Protein AF-A0A1A0M8P3-F1 (afdb_monomer)

Foldseek 3Di:
DQDDPVVLQVLLVVVQKGKDADDCPDPCCVVFNGIFIAHPVRHTPHGNDDSVRSCCVSPPPD

Secondary structure (DSSP, 8-state):
-PPPHHHHHHHHHHTT-EEEE--TTSHHHHHH-SEEEE-TT--EEEEEE-HHHHHHHHHS--

Radius of gyration: 11.02 Å; Cα contacts (8 Å, |Δi|>4): 88; chains: 1; bounding box: 32×24×27 Å

pLDDT: mean 87.01, std 10.24, range [41.34, 94.5]

Mean predicted aligned error: 4.28 Å

Sequence (62 aa):
MQLSDSQLRRRAHAKGLRLIKYRERSQWYAQYGPYALADDNNCLVAYGMSADALERELCCNG

Nearest PDB structures (foldseek):
  4yod-assembly1_A  TM=6.500E-01  e=5.541E+00  Bacteroides caccae ATCC 43185
  7ews-assembly1_B  TM=4.488E-01  e=4.518E+00  Paramecium tetraurelia
  5x0f-assembly1_A  TM=3.914E-01  e=5.176E+00  Thermococcus kodakarensis KOD1

Structure (mmCIF, N/CA/C/O backbone):
data_AF-A0A1A0M8P3-F1
#
_entry.id   AF-A0A1A0M8P3-F1
#
loop_
_atom_site.group_PDB
_atom_site.id
_atom_site.type_symbol
_atom_site.label_atom_id
_atom_site.label_alt_id
_atom_site.label_comp_id
_atom_site.label_asym_id
_atom_site.label_entity_id
_atom_site.label_seq_id
_atom_site.pdbx_PDB_ins_code
_atom_site.Cartn_x
_atom_site.Cartn_y
_atom_site.Cartn_z
_atom_site.occupancy
_atom_site.B_iso_or_equiv
_atom_site.auth_seq_id
_atom_site.auth_comp_id
_atom_site.auth_asym_id
_atom_site.auth_atom_id
_atom_site.pdbx_PDB_model_num
ATOM 1 N N . MET A 1 1 ? -1.136 12.986 -13.309 1.00 55.22 1 MET A N 1
ATOM 2 C CA . MET A 1 1 ? -0.095 13.667 -12.512 1.00 55.22 1 MET A CA 1
ATOM 3 C C . MET A 1 1 ? 0.071 12.823 -11.270 1.00 55.22 1 MET A C 1
ATOM 5 O O . MET A 1 1 ? -0.880 12.761 -10.512 1.00 55.22 1 MET A O 1
ATOM 9 N N . GLN A 1 2 ? 1.181 12.097 -11.139 1.00 66.94 2 GLN A N 1
ATOM 10 C CA . GLN A 1 2 ? 1.365 11.154 -10.033 1.00 66.94 2 GLN A CA 1
ATOM 11 C C . GLN A 1 2 ? 1.459 11.928 -8.712 1.00 66.94 2 GLN A C 1
ATOM 13 O O . GLN A 1 2 ? 2.177 12.932 -8.639 1.00 66.94 2 GLN A O 1
ATOM 18 N N . LEU A 1 3 ? 0.713 11.511 -7.689 1.00 78.31 3 LEU A N 1
ATOM 19 C CA . LEU A 1 3 ? 0.777 12.151 -6.373 1.00 78.31 3 LEU A CA 1
ATOM 20 C C . LEU A 1 3 ? 2.164 11.982 -5.749 1.00 78.31 3 LEU A C 1
ATOM 22 O O . LEU A 1 3 ? 2.799 10.935 -5.853 1.00 78.31 3 LEU A O 1
ATOM 26 N N . SER A 1 4 ? 2.613 13.004 -5.023 1.00 86.75 4 SER A N 1
ATOM 27 C CA . SER A 1 4 ? 3.827 12.880 -4.212 1.00 86.75 4 SER A CA 1
ATOM 28 C C . SER A 1 4 ? 3.617 11.902 -3.050 1.00 86.75 4 SER A C 1
ATOM 30 O O . SER A 1 4 ? 2.512 11.782 -2.512 1.00 86.75 4 SER A O 1
ATOM 32 N N . ASP A 1 5 ? 4.698 11.271 -2.584 1.00 84.75 5 ASP A N 1
ATOM 33 C CA . ASP A 1 5 ? 4.666 10.357 -1.430 1.00 84.75 5 ASP A CA 1
ATOM 34 C C . ASP A 1 5 ? 4.000 11.004 -0.194 1.00 84.75 5 ASP A C 1
ATOM 36 O O . ASP A 1 5 ? 3.263 10.347 0.540 1.00 84.75 5 ASP A O 1
ATOM 40 N N . SER A 1 6 ? 4.206 12.308 0.026 1.00 87.19 6 SER A N 1
ATOM 41 C CA . SER A 1 6 ? 3.574 13.061 1.118 1.00 87.19 6 SER A CA 1
ATOM 42 C C . SER A 1 6 ? 2.053 13.170 0.964 1.00 87.19 6 SER A C 1
ATOM 44 O O . SER A 1 6 ? 1.323 13.051 1.949 1.00 87.19 6 SER A O 1
ATOM 46 N N . GLN A 1 7 ? 1.556 13.363 -0.261 1.00 89.38 7 GLN A N 1
ATOM 47 C CA . GLN A 1 7 ? 0.118 13.389 -0.540 1.00 89.38 7 GLN A CA 1
ATOM 48 C C . GLN A 1 7 ? -0.504 12.003 -0.359 1.00 89.38 7 GLN A C 1
ATOM 50 O O . GLN A 1 7 ? -1.569 11.892 0.248 1.00 89.38 7 GLN A O 1
ATOM 55 N N . LEU A 1 8 ? 0.180 10.952 -0.815 1.00 88.19 8 LEU A N 1
ATOM 56 C CA . LEU A 1 8 ? -0.257 9.567 -0.633 1.00 88.19 8 LEU A CA 1
ATOM 57 C C . LEU A 1 8 ? -0.322 9.198 0.855 1.00 88.19 8 LEU A C 1
ATOM 59 O O . LEU A 1 8 ? -1.340 8.689 1.314 1.00 88.19 8 LEU A O 1
ATOM 63 N N . ARG A 1 9 ? 0.701 9.548 1.649 1.00 90.62 9 ARG A N 1
ATOM 64 C CA . ARG A 1 9 ? 0.685 9.364 3.114 1.00 90.62 9 ARG A CA 1
ATOM 65 C C . ARG A 1 9 ? -0.484 10.080 3.773 1.00 90.62 9 ARG A C 1
ATOM 67 O O . ARG A 1 9 ? -1.164 9.487 4.602 1.00 90.62 9 ARG A O 1
ATOM 74 N N . ARG A 1 10 ? -0.735 11.338 3.397 1.00 90.75 10 ARG A N 1
ATOM 75 C CA . ARG A 1 10 ? -1.850 12.119 3.946 1.00 90.75 10 ARG A CA 1
ATOM 76 C C . ARG A 1 10 ? -3.201 11.473 3.633 1.00 90.75 10 ARG A C 1
ATOM 78 O O . ARG A 1 10 ? -4.061 11.437 4.505 1.00 90.75 10 ARG A O 1
ATOM 85 N N . ARG A 1 11 ? -3.389 10.959 2.415 1.00 90.69 11 ARG A N 1
ATOM 86 C CA . ARG A 1 11 ? -4.629 10.273 2.019 1.00 90.69 11 ARG A CA 1
ATOM 87 C C . ARG A 1 11 ? -4.797 8.923 2.708 1.00 90.69 11 ARG A C 1
ATOM 89 O O . ARG A 1 11 ? -5.896 8.630 3.158 1.00 90.69 11 ARG A O 1
ATOM 96 N N . ALA A 1 12 ? -3.724 8.142 2.831 1.00 90.94 12 ALA A N 1
ATOM 97 C CA . ALA A 1 12 ? -3.740 6.909 3.613 1.00 90.94 12 ALA A CA 1
ATOM 98 C C . ALA A 1 12 ? -4.151 7.205 5.063 1.00 90.94 12 ALA A C 1
ATOM 100 O O . ALA A 1 12 ? -5.102 6.614 5.562 1.00 90.94 12 ALA A O 1
ATOM 101 N N . HIS A 1 13 ? -3.535 8.212 5.687 1.00 91.00 13 HIS A N 1
ATOM 102 C CA . HIS A 1 13 ? -3.851 8.605 7.060 1.00 91.00 13 HIS A CA 1
ATOM 103 C C . HIS A 1 13 ? -5.300 9.087 7.220 1.00 91.00 13 HIS A C 1
ATOM 105 O O . HIS A 1 13 ? -5.947 8.780 8.214 1.00 91.00 13 HIS A O 1
ATOM 111 N N . ALA A 1 14 ? -5.848 9.814 6.241 1.00 90.62 14 ALA A N 1
ATOM 112 C CA . ALA A 1 14 ? -7.257 10.221 6.252 1.00 90.62 14 ALA A CA 1
ATOM 113 C C . ALA A 1 14 ? -8.236 9.029 6.226 1.00 90.62 14 ALA A C 1
ATOM 115 O O . ALA A 1 14 ? -9.398 9.189 6.582 1.00 90.62 14 ALA A O 1
ATOM 116 N N . LYS A 1 15 ? -7.765 7.844 5.821 1.00 88.69 15 LYS A N 1
ATOM 117 C CA . LYS A 1 15 ? -8.516 6.585 5.793 1.00 88.69 15 LYS A CA 1
ATOM 118 C C . LYS A 1 15 ? -8.209 5.665 6.983 1.00 88.69 15 LYS A C 1
ATOM 120 O O . LYS A 1 15 ? -8.655 4.526 6.970 1.00 88.69 15 LYS A O 1
ATOM 125 N N . GLY A 1 16 ? -7.438 6.122 7.976 1.00 90.56 16 GLY A N 1
ATOM 126 C CA . GLY A 1 16 ? -6.975 5.270 9.083 1.00 90.56 16 GLY A CA 1
ATOM 127 C C . GLY A 1 16 ? -5.939 4.229 8.646 1.00 90.56 16 GLY A C 1
ATOM 128 O O . GLY A 1 16 ? -5.834 3.159 9.235 1.00 90.56 16 GLY A O 1
ATOM 129 N N . LEU A 1 17 ? -5.212 4.513 7.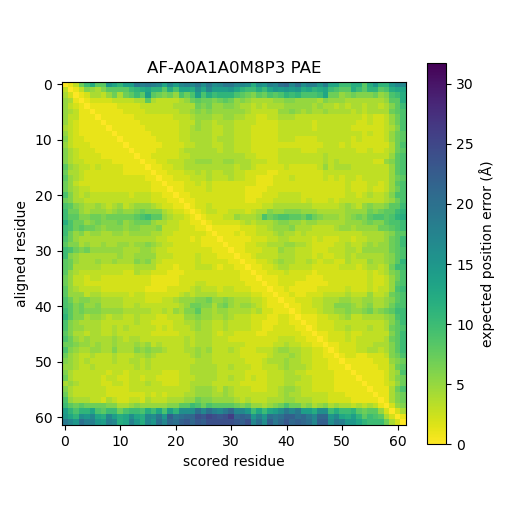560 1.00 93.88 17 LEU A N 1
ATOM 130 C CA . LEU A 1 17 ? -4.186 3.637 7.010 1.00 93.88 17 LEU A CA 1
ATOM 131 C C . LEU A 1 17 ? -2.813 4.303 7.041 1.00 93.88 17 LEU A C 1
ATOM 133 O O . LEU A 1 17 ? -2.655 5.525 6.975 1.00 93.88 17 LEU A O 1
ATOM 137 N N . ARG A 1 18 ? -1.780 3.471 7.035 1.00 93.25 18 ARG A N 1
ATOM 138 C CA . ARG A 1 18 ? -0.384 3.879 7.010 1.00 93.25 18 ARG A CA 1
ATOM 139 C C . ARG A 1 18 ? 0.295 3.392 5.742 1.00 93.25 18 ARG A C 1
ATOM 141 O O . ARG A 1 18 ? 0.399 2.195 5.498 1.00 93.25 18 ARG A O 1
ATOM 148 N N . LEU A 1 19 ? 0.816 4.336 4.961 1.00 93.50 19 LEU A N 1
ATOM 149 C CA . LEU A 1 19 ? 1.611 4.027 3.777 1.00 93.50 19 LEU A CA 1
ATOM 150 C C . LEU A 1 19 ? 3.030 3.593 4.155 1.00 93.50 19 LEU A C 1
ATOM 152 O O . LEU A 1 19 ? 3.777 4.348 4.782 1.00 93.50 19 LEU A O 1
ATOM 156 N N . ILE A 1 20 ? 3.420 2.415 3.682 1.00 92.19 20 ILE A N 1
ATOM 157 C CA . ILE A 1 20 ? 4.762 1.855 3.788 1.00 92.19 20 ILE A CA 1
ATOM 158 C C . ILE A 1 20 ? 5.379 1.832 2.389 1.00 92.19 20 ILE A C 1
ATOM 160 O O . ILE A 1 20 ? 4.798 1.299 1.447 1.00 92.19 20 ILE A O 1
ATOM 164 N N . LYS A 1 21 ? 6.569 2.422 2.257 1.00 92.25 21 LYS A N 1
ATOM 165 C CA . LYS A 1 21 ? 7.374 2.391 1.031 1.00 92.25 21 LYS A CA 1
ATOM 166 C C . LYS A 1 21 ? 8.625 1.568 1.292 1.00 92.25 21 LYS A C 1
ATOM 168 O O . LYS A 1 21 ? 9.419 1.926 2.167 1.00 92.25 21 LYS A O 1
ATOM 173 N N . TYR A 1 22 ? 8.808 0.495 0.537 1.00 91.50 22 TYR A N 1
ATOM 174 C CA . TYR A 1 22 ? 9.985 -0.355 0.649 1.00 91.50 22 TYR A CA 1
ATOM 175 C C . TYR A 1 22 ? 11.090 0.122 -0.296 1.00 91.50 22 TYR A C 1
ATOM 177 O O . TYR A 1 22 ? 10.837 0.660 -1.372 1.00 91.50 22 TYR A O 1
ATOM 185 N N . ARG A 1 23 ? 12.349 -0.048 0.118 1.00 90.44 23 ARG A N 1
ATOM 186 C CA . ARG A 1 23 ? 13.510 0.265 -0.731 1.00 90.44 23 ARG A CA 1
ATOM 187 C C . ARG A 1 23 ? 13.719 -0.871 -1.726 1.00 90.44 23 ARG A C 1
ATOM 189 O O . ARG A 1 23 ? 13.751 -2.015 -1.287 1.00 90.44 23 ARG A O 1
ATOM 196 N N . GLU A 1 24 ? 13.973 -0.565 -2.998 1.00 88.75 24 GLU A N 1
ATOM 197 C CA . GLU A 1 24 ? 14.140 -1.558 -4.083 1.00 88.75 24 GLU A CA 1
ATOM 198 C C . GLU A 1 24 ? 15.099 -2.710 -3.755 1.00 88.75 24 GLU A C 1
ATOM 200 O O . GLU A 1 24 ? 14.870 -3.847 -4.147 1.00 88.75 24 GLU A O 1
ATOM 205 N N . ARG A 1 25 ? 16.157 -2.446 -2.981 1.00 91.69 25 ARG A 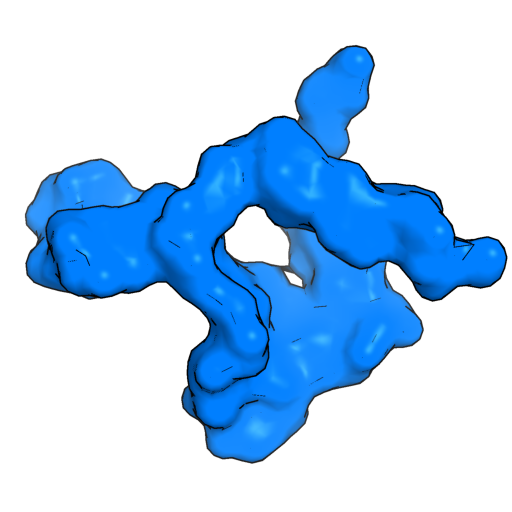N 1
ATOM 206 C CA . ARG A 1 25 ? 17.164 -3.452 -2.600 1.00 91.69 25 ARG A CA 1
ATOM 207 C C . ARG A 1 25 ? 16.864 -4.205 -1.298 1.00 91.69 25 ARG A C 1
ATOM 209 O O . ARG A 1 25 ? 17.743 -4.878 -0.772 1.00 91.69 25 ARG A O 1
ATOM 216 N N . SER A 1 26 ? 15.679 -4.044 -0.716 1.00 90.88 26 SER A N 1
ATOM 217 C CA . SER A 1 26 ? 15.315 -4.702 0.545 1.00 90.88 26 SER A CA 1
ATOM 218 C C . SER A 1 26 ? 14.565 -6.012 0.304 1.00 90.88 26 SER A C 1
ATOM 220 O O . SER A 1 26 ? 13.790 -6.114 -0.643 1.00 90.88 26 SER A O 1
ATOM 222 N N . GLN A 1 27 ? 14.725 -6.990 1.203 1.00 91.12 27 GLN A N 1
ATOM 223 C CA . GLN A 1 27 ? 13.958 -8.247 1.156 1.00 91.12 27 GLN A CA 1
ATOM 224 C C . GLN A 1 27 ? 12.440 -8.001 1.115 1.00 91.12 27 GLN A C 1
ATOM 226 O O . GLN A 1 27 ? 11.697 -8.691 0.426 1.00 91.12 27 GLN A O 1
ATOM 231 N N . TRP A 1 28 ? 11.993 -6.952 1.806 1.00 89.19 28 TRP A N 1
ATOM 232 C CA . TRP A 1 28 ? 10.592 -6.565 1.887 1.00 89.19 28 TRP A CA 1
ATOM 233 C C . TRP A 1 28 ? 10.047 -6.051 0.559 1.00 89.19 28 TRP A C 1
ATOM 235 O O . TRP A 1 28 ? 8.877 -6.256 0.275 1.00 89.19 28 TRP A O 1
ATOM 245 N N . TYR A 1 29 ? 10.888 -5.438 -0.275 1.00 91.19 29 TYR A N 1
ATOM 246 C CA . TYR A 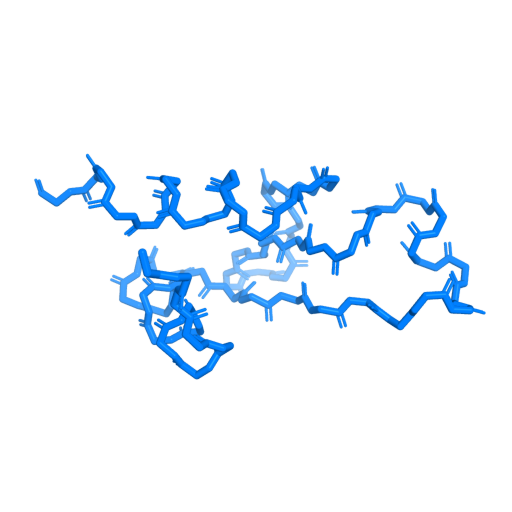1 29 ? 10.490 -5.026 -1.618 1.00 91.19 29 TYR A CA 1
ATOM 247 C C . TYR A 1 29 ? 10.225 -6.230 -2.521 1.00 91.19 29 TYR A C 1
ATOM 249 O O . TYR A 1 29 ? 9.262 -6.232 -3.278 1.00 91.19 29 TYR A O 1
ATOM 257 N N . ALA A 1 30 ? 11.042 -7.279 -2.413 1.00 89.62 30 ALA A N 1
ATOM 258 C CA . ALA A 1 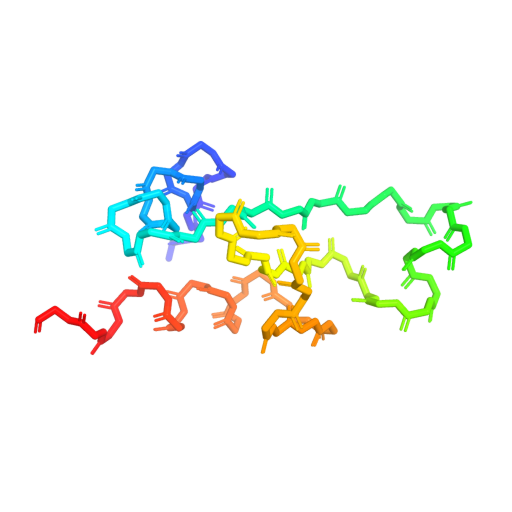30 ? 10.809 -8.517 -3.151 1.00 89.62 30 ALA A CA 1
ATOM 259 C C . ALA A 1 30 ? 9.543 -9.246 -2.667 1.00 89.62 30 ALA A C 1
ATOM 261 O O . ALA A 1 30 ? 8.840 -9.852 -3.468 1.00 89.62 30 ALA A O 1
ATOM 262 N N . GLN A 1 31 ? 9.243 -9.168 -1.367 1.00 90.19 31 GLN A N 1
ATOM 263 C CA . GLN A 1 31 ? 8.110 -9.869 -0.759 1.00 90.19 31 GLN A CA 1
ATOM 264 C C . GLN A 1 31 ? 6.773 -9.121 -0.894 1.00 90.19 31 GLN A C 1
ATOM 266 O O . GLN A 1 31 ? 5.743 -9.735 -1.151 1.00 90.19 31 GLN A O 1
ATOM 271 N N . TYR A 1 32 ? 6.782 -7.802 -0.706 1.00 89.75 32 TYR A N 1
ATOM 272 C CA . TYR A 1 32 ? 5.588 -6.958 -0.596 1.00 89.75 32 TYR A CA 1
ATOM 273 C C . TYR A 1 32 ? 5.530 -5.852 -1.653 1.00 89.75 32 TYR A C 1
ATOM 275 O O . TYR A 1 32 ? 4.632 -5.016 -1.610 1.00 89.75 32 TYR A O 1
ATOM 283 N N . GLY A 1 33 ? 6.465 -5.819 -2.602 1.00 89.50 33 GLY A N 1
ATOM 284 C CA . GLY A 1 33 ? 6.524 -4.806 -3.651 1.00 89.50 33 GLY A CA 1
ATOM 285 C C . GLY A 1 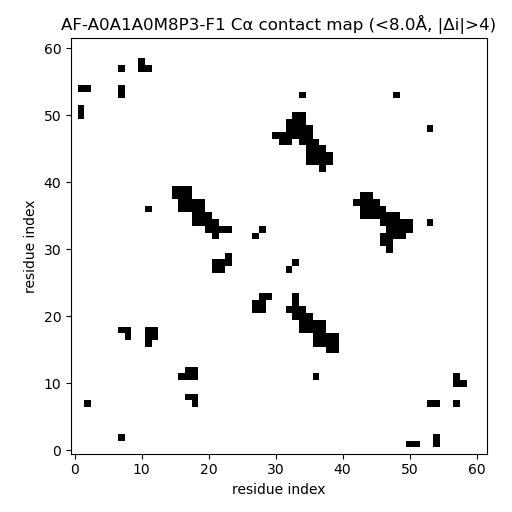33 ? 6.970 -3.418 -3.165 1.00 89.50 33 GLY A C 1
ATOM 286 O O . GLY A 1 33 ? 7.433 -3.258 -2.036 1.00 89.50 33 GLY A O 1
ATOM 287 N N . PRO A 1 34 ? 6.856 -2.387 -4.019 1.00 91.81 34 PRO A N 1
ATOM 288 C CA . PRO A 1 34 ? 7.328 -1.036 -3.708 1.00 91.81 34 PRO A CA 1
ATOM 289 C C . PRO A 1 34 ? 6.498 -0.330 -2.632 1.00 91.81 34 PRO A C 1
ATOM 291 O O . PRO A 1 34 ? 7.055 0.419 -1.822 1.00 91.81 34 PRO A O 1
ATOM 294 N N . TYR A 1 35 ? 5.185 -0.575 -2.605 1.00 92.06 35 TYR A N 1
ATOM 295 C CA . TYR A 1 35 ? 4.255 0.073 -1.688 1.00 92.06 35 TYR A CA 1
ATOM 296 C C . TYR A 1 35 ? 3.301 -0.923 -1.028 1.00 92.06 35 TYR A C 1
ATOM 298 O O . TYR A 1 35 ? 2.788 -1.848 -1.664 1.00 92.06 35 TYR A O 1
ATOM 306 N N . ALA A 1 36 ? 3.017 -0.670 0.247 1.00 93.31 36 ALA A N 1
ATOM 307 C CA . ALA A 1 36 ? 2.016 -1.378 1.029 1.00 93.31 36 ALA A CA 1
ATOM 308 C C . ALA A 1 36 ? 1.245 -0.420 1.950 1.00 93.31 36 ALA A C 1
ATOM 310 O O . ALA A 1 36 ? 1.725 0.662 2.292 1.00 93.31 36 ALA A O 1
ATOM 311 N N . LEU A 1 37 ? 0.048 -0.825 2.356 1.00 93.94 37 LEU A N 1
ATOM 312 C CA . LEU A 1 37 ? -0.806 -0.146 3.321 1.00 93.94 37 LEU A CA 1
ATOM 313 C C . LEU A 1 37 ? -0.969 -1.036 4.550 1.00 93.94 37 LEU A C 1
ATOM 315 O O . LEU A 1 37 ? -1.242 -2.231 4.426 1.00 93.94 37 LEU A O 1
ATOM 319 N N . ALA A 1 38 ? -0.823 -0.435 5.724 1.00 94.50 38 ALA A N 1
ATOM 320 C CA . ALA A 1 38 ? -1.118 -1.063 7.003 1.00 94.50 38 ALA A CA 1
ATOM 321 C C . ALA A 1 38 ? -2.270 -0.341 7.707 1.00 94.50 38 ALA A C 1
ATOM 323 O O . ALA A 1 38 ? -2.459 0.851 7.478 1.00 94.50 38 ALA A O 1
ATOM 324 N N . ASP A 1 39 ? -3.012 -1.040 8.556 1.00 94.12 39 ASP A N 1
ATOM 325 C CA . ASP A 1 39 ? -3.963 -0.423 9.484 1.00 94.12 39 ASP A CA 1
ATOM 326 C C . ASP A 1 39 ? -3.261 0.100 10.757 1.00 94.12 39 ASP A C 1
ATOM 328 O O . ASP A 1 39 ? -2.036 -0.002 10.913 1.00 94.12 39 ASP A O 1
ATOM 332 N N . ASP A 1 40 ? -4.044 0.651 11.687 1.00 89.62 40 ASP A N 1
ATOM 333 C CA . ASP A 1 40 ? -3.558 1.140 12.984 1.00 89.62 40 ASP A CA 1
ATOM 334 C C . ASP A 1 40 ? -2.995 0.025 13.887 1.00 89.62 40 ASP A C 1
ATOM 336 O O . ASP A 1 40 ? -2.149 0.289 14.744 1.00 89.62 40 ASP A O 1
ATOM 340 N N . ASN A 1 41 ? -3.390 -1.233 13.658 1.00 90.62 41 ASN A N 1
ATOM 341 C CA . ASN A 1 41 ? -2.838 -2.407 14.346 1.00 90.62 41 ASN A CA 1
ATOM 342 C C . ASN A 1 41 ? -1.523 -2.889 13.727 1.00 90.62 41 ASN A C 1
ATOM 344 O O . ASN A 1 41 ? -0.958 -3.894 14.162 1.00 90.62 41 ASN A O 1
ATOM 348 N N . ASN A 1 42 ? -1.015 -2.167 12.727 1.00 87.19 42 ASN A N 1
ATOM 349 C CA . ASN A 1 42 ? 0.183 -2.507 11.983 1.00 87.19 42 ASN A CA 1
ATOM 350 C C . ASN A 1 42 ? 0.051 -3.803 11.157 1.00 87.19 42 ASN A C 1
ATOM 352 O O . ASN A 1 42 ? 1.057 -4.413 10.783 1.00 87.19 42 ASN A O 1
ATOM 356 N N . CYS A 1 43 ? -1.178 -4.211 10.848 1.00 92.50 43 CYS A N 1
ATOM 357 C CA . CYS A 1 43 ? -1.484 -5.313 9.952 1.00 92.50 43 CYS A CA 1
ATOM 358 C C . CYS A 1 43 ? -1.490 -4.808 8.507 1.00 92.50 43 CYS A C 1
ATOM 360 O O . CYS A 1 43 ? -2.133 -3.809 8.190 1.00 92.50 43 CYS A O 1
ATOM 362 N N . LEU A 1 44 ? -0.778 -5.498 7.610 1.00 91.38 44 LEU A N 1
ATOM 363 C CA . LEU A 1 44 ? -0.802 -5.178 6.181 1.00 91.38 44 LEU A CA 1
ATOM 364 C C . LEU A 1 44 ? -2.182 -5.503 5.602 1.00 91.38 44 LEU A C 1
ATOM 366 O O . LEU A 1 44 ? -2.585 -6.663 5.579 1.00 91.38 44 LEU A O 1
ATOM 370 N N . VAL A 1 45 ? -2.877 -4.483 5.105 1.00 93.50 45 VAL A N 1
ATOM 371 C CA . VAL A 1 45 ? -4.201 -4.616 4.476 1.00 93.50 45 VAL A CA 1
ATOM 372 C C . VAL A 1 45 ? -4.118 -4.656 2.951 1.00 93.50 45 VAL A C 1
ATOM 374 O O . VAL A 1 45 ? -4.983 -5.233 2.301 1.00 93.50 45 VAL A O 1
ATOM 377 N N . ALA A 1 46 ? -3.059 -4.085 2.373 1.00 91.50 46 ALA A N 1
ATOM 378 C CA . ALA A 1 46 ? -2.768 -4.168 0.946 1.00 91.50 46 ALA A CA 1
ATOM 379 C C . ALA A 1 46 ? -1.256 -4.080 0.710 1.00 91.50 46 ALA A C 1
ATOM 381 O O . ALA A 1 46 ? -0.556 -3.335 1.392 1.00 91.50 46 ALA A O 1
ATOM 382 N N . TYR A 1 47 ? -0.732 -4.823 -0.257 1.00 93.25 47 TYR A N 1
ATOM 383 C CA . TYR A 1 47 ? 0.694 -4.860 -0.590 1.00 93.25 47 TYR A CA 1
ATOM 384 C C . TYR A 1 47 ? 0.882 -5.220 -2.066 1.00 93.25 47 TYR A C 1
ATOM 386 O O . TYR A 1 47 ? -0.063 -5.611 -2.746 1.00 93.25 47 TYR A O 1
ATOM 394 N N . GLY A 1 48 ? 2.097 -5.052 -2.580 1.00 90.25 48 GLY A N 1
ATOM 395 C CA . GLY A 1 48 ? 2.431 -5.313 -3.981 1.00 90.25 48 GLY A CA 1
ATOM 396 C C . GLY A 1 48 ? 1.954 -4.219 -4.934 1.00 90.25 48 GLY A C 1
ATOM 397 O O . GLY A 1 48 ? 1.915 -4.433 -6.142 1.00 90.25 48 GLY A O 1
ATOM 398 N N . MET A 1 49 ? 1.566 -3.054 -4.414 1.00 88.44 49 MET A N 1
ATOM 399 C CA . MET A 1 49 ? 0.938 -2.007 -5.216 1.00 88.44 49 MET A CA 1
ATOM 400 C C . MET A 1 49 ? 1.981 -1.140 -5.914 1.00 88.44 49 ME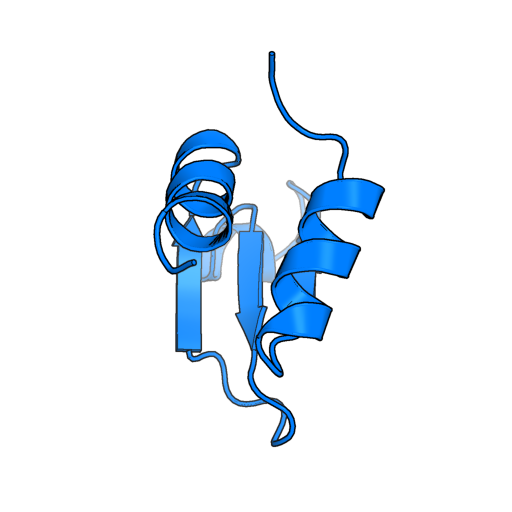T A C 1
ATOM 402 O O . MET A 1 49 ? 2.970 -0.728 -5.308 1.00 88.44 49 MET A O 1
ATOM 406 N N . SER A 1 50 ? 1.725 -0.804 -7.178 1.00 88.19 50 SER A N 1
ATOM 407 C CA . SER A 1 50 ? 2.419 0.286 -7.863 1.00 88.19 50 SER A CA 1
ATOM 408 C C . SER A 1 50 ? 1.930 1.647 -7.353 1.00 88.19 50 SER A C 1
ATOM 410 O O . SER A 1 50 ? 0.860 1.748 -6.748 1.00 88.19 50 SER A O 1
ATOM 412 N N . ALA A 1 51 ? 2.694 2.712 -7.619 1.00 84.56 51 ALA A N 1
ATOM 413 C CA . ALA A 1 51 ? 2.299 4.074 -7.254 1.00 84.56 51 ALA A CA 1
ATOM 414 C C . ALA A 1 51 ? 0.926 4.457 -7.841 1.00 84.56 51 ALA A C 1
ATOM 416 O O . ALA A 1 51 ? 0.101 5.034 -7.138 1.00 84.56 51 ALA A O 1
ATOM 417 N N . ASP A 1 52 ? 0.645 4.061 -9.087 1.00 86.50 52 ASP A N 1
ATOM 418 C CA . ASP A 1 52 ? -0.639 4.339 -9.742 1.00 86.50 52 ASP A CA 1
ATOM 419 C C . ASP A 1 52 ? -1.799 3.559 -9.108 1.00 86.50 52 ASP A C 1
ATOM 421 O O . ASP A 1 52 ? -2.888 4.101 -8.927 1.00 86.50 52 ASP A O 1
ATOM 425 N N . ALA A 1 53 ? -1.582 2.291 -8.739 1.00 87.69 53 ALA A N 1
ATOM 426 C CA . ALA A 1 53 ? -2.597 1.491 -8.054 1.00 87.69 53 ALA A CA 1
ATOM 427 C C . ALA A 1 53 ? -2.919 2.074 -6.672 1.00 87.69 53 ALA A C 1
ATOM 429 O O . ALA A 1 53 ? -4.087 2.242 -6.326 1.00 87.69 53 ALA A O 1
ATOM 430 N N . LEU A 1 54 ? -1.881 2.456 -5.925 1.00 88.06 54 LEU A N 1
ATOM 431 C CA . LEU A 1 54 ? -2.012 3.112 -4.630 1.00 88.06 54 LEU A CA 1
ATOM 432 C C . LEU A 1 54 ? -2.754 4.451 -4.743 1.00 88.06 54 LEU A C 1
ATOM 434 O O . LEU A 1 54 ? -3.607 4.762 -3.917 1.00 88.06 54 LEU A O 1
ATOM 438 N N . GLU A 1 55 ? -2.448 5.247 -5.767 1.00 88.88 55 GLU A N 1
ATOM 439 C CA . GLU A 1 55 ? -3.154 6.498 -6.024 1.00 88.88 55 GLU A CA 1
ATOM 440 C C . GLU A 1 55 ? -4.645 6.257 -6.269 1.00 88.88 55 GLU A C 1
ATOM 442 O O . GLU A 1 55 ? -5.466 6.946 -5.667 1.00 88.88 55 GLU A O 1
ATOM 447 N N . ARG A 1 56 ? -5.011 5.260 -7.084 1.00 86.94 56 ARG A N 1
ATOM 448 C CA . ARG A 1 56 ? -6.420 4.920 -7.353 1.00 86.94 56 ARG A CA 1
ATOM 449 C C . ARG A 1 56 ? -7.150 4.470 -6.088 1.00 86.94 56 ARG A C 1
ATOM 451 O O . ARG A 1 56 ? -8.230 4.988 -5.809 1.00 86.94 56 ARG A O 1
ATOM 458 N N . GLU A 1 57 ? -6.530 3.595 -5.301 1.00 87.31 57 GLU A N 1
ATOM 459 C CA . GLU A 1 57 ? -7.069 3.104 -4.025 1.00 87.31 57 GLU A CA 1
ATOM 460 C C . GLU A 1 57 ? -7.344 4.258 -3.045 1.00 87.31 57 GLU A C 1
ATOM 462 O O . GLU A 1 57 ? -8.398 4.353 -2.411 1.00 87.31 57 GLU A O 1
ATOM 467 N N . LEU A 1 58 ? -6.405 5.203 -2.962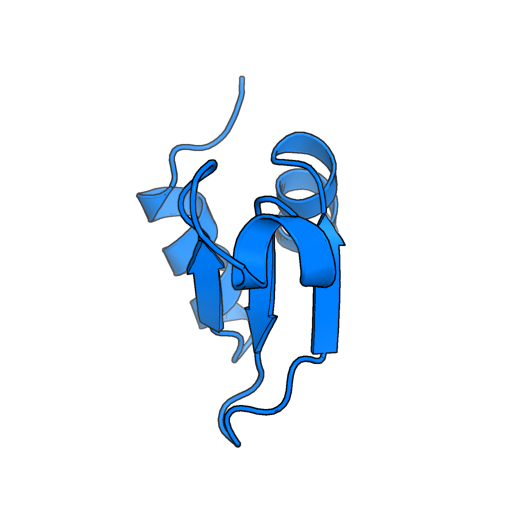 1.00 86.25 58 LEU A N 1
ATOM 468 C CA . LEU A 1 58 ? -6.493 6.344 -2.057 1.00 86.25 58 LEU A CA 1
ATOM 469 C C . LEU A 1 58 ? -7.345 7.504 -2.598 1.00 86.25 58 LEU A C 1
ATOM 471 O O . LEU A 1 58 ? -7.774 8.344 -1.806 1.00 86.25 58 LEU A O 1
ATOM 475 N N . CYS A 1 59 ? -7.571 7.597 -3.913 1.00 79.25 59 CYS A N 1
ATOM 476 C CA . CYS A 1 59 ? -8.301 8.697 -4.552 1.00 79.25 59 CYS A CA 1
ATOM 477 C C . CYS A 1 59 ? -9.801 8.430 -4.729 1.00 79.25 59 CYS A C 1
ATOM 479 O O . CYS A 1 59 ? -10.572 9.381 -4.662 1.00 79.25 59 CYS A O 1
ATOM 481 N N . CYS A 1 60 ? -10.219 7.185 -4.984 1.00 62.00 60 CYS A N 1
ATOM 482 C CA . CYS A 1 60 ? -11.580 6.893 -5.460 1.00 62.00 60 CYS A CA 1
ATOM 483 C C . CYS A 1 60 ? -12.590 6.449 -4.387 1.00 62.00 60 CYS A C 1
ATOM 485 O O . CYS A 1 60 ? -13.732 6.181 -4.731 1.00 62.00 60 CYS A O 1
ATOM 487 N N . ASN A 1 61 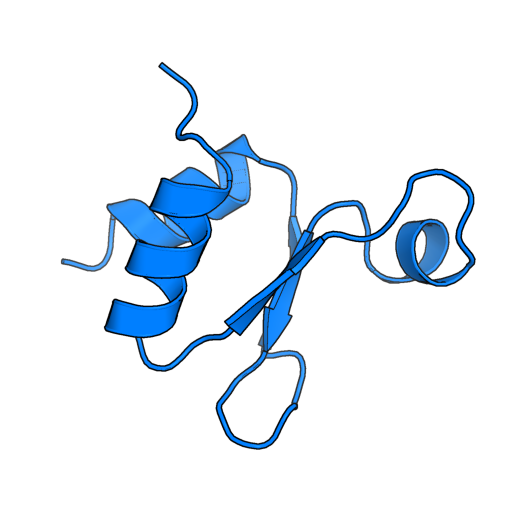? -12.219 6.407 -3.106 1.00 50.00 61 ASN A N 1
ATOM 488 C CA . ASN A 1 61 ? -13.141 6.077 -2.005 1.00 50.00 61 ASN A CA 1
ATOM 489 C C . ASN A 1 61 ? -13.454 7.319 -1.148 1.00 50.00 61 ASN A C 1
ATOM 491 O O . ASN A 1 61 ? -13.151 7.322 0.048 1.00 50.00 61 ASN A O 1
ATOM 495 N N . GLY A 1 62 ? -13.926 8.399 -1.775 1.00 41.34 62 GLY A N 1
ATOM 496 C CA . GLY A 1 62 ? -14.378 9.629 -1.113 1.00 41.34 62 GLY A CA 1
ATOM 497 C C . GLY A 1 62 ? -15.887 9.762 -1.188 1.00 41.34 62 GLY A C 1
ATOM 498 O O . GLY A 1 62 ? -16.411 9.525 -2.298 1.00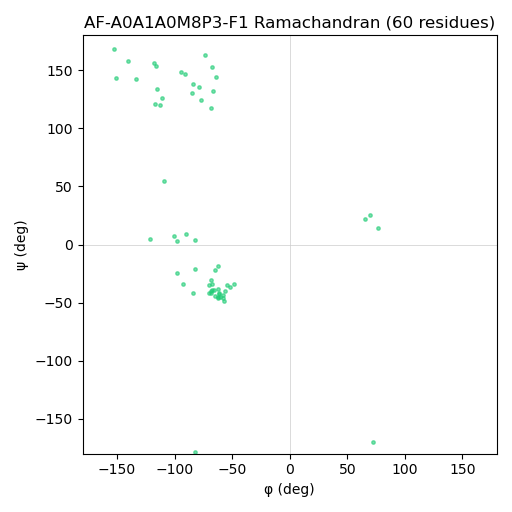 41.34 62 GLY A O 1
#

Solvent-accessible surface area (backbone atoms only — not comparable to full-atom values): 3624 Å² total; per-residue (Å²): 131,83,76,52,72,69,56,51,37,51,42,28,47,75,70,58,27,43,65,44,76,44,54,85,90,36,75,59,18,77,74,34,28,54,26,32,34,20,40,88,85,68,46,76,78,45,60,57,35,50,74,69,56,48,47,51,66,58,62,72,81,120